Protein AF-A0A2W6BT41-F1 (afdb_monomer_lite)

Foldseek 3Di:
DVVCVVVVVPVPVVVVVVVVVVCVVCVQVDWDWDWDDDPNDIDTDDTDGPSDPDDPLCVDPDHSVPPDDPVCVVVCCCVVCVVVVVVVVVVVVVPD

Structure (mmCIF, N/CA/C/O backbone):
data_AF-A0A2W6BT41-F1
#
_entry.id   AF-A0A2W6BT41-F1
#
loop_
_atom_site.group_PDB
_atom_site.id
_atom_site.type_symbol
_atom_site.label_atom_id
_atom_site.label_alt_id
_atom_site.label_comp_id
_atom_site.label_asym_id
_atom_site.label_entity_id
_atom_site.label_seq_id
_atom_site.pdbx_PDB_ins_code
_atom_site.Cartn_x
_atom_site.Cartn_y
_atom_site.Cartn_z
_atom_site.occupancy
_atom_site.B_iso_or_equiv
_atom_site.auth_seq_id
_atom_site.auth_comp_id
_atom_site.auth_asym_id
_atom_site.auth_atom_id
_atom_site.pdbx_PDB_model_num
ATOM 1 N N . TRP A 1 1 ? -12.616 -0.043 10.888 1.00 94.38 1 TRP A N 1
ATOM 2 C CA . TRP A 1 1 ? -11.628 -0.052 11.984 1.00 94.38 1 TRP A CA 1
ATOM 3 C C . TRP A 1 1 ? -11.556 1.296 12.700 1.00 94.38 1 TRP A C 1
ATOM 5 O O . TRP A 1 1 ? -12.043 1.381 13.816 1.00 94.38 1 TRP A O 1
ATOM 15 N N . ALA A 1 2 ? -11.065 2.370 12.057 1.00 96.81 2 ALA A N 1
ATOM 16 C CA . ALA A 1 2 ? -10.858 3.677 12.708 1.00 96.81 2 ALA A CA 1
ATOM 17 C C . ALA A 1 2 ? -12.112 4.262 13.386 1.00 96.81 2 ALA A C 1
ATOM 19 O O . ALA A 1 2 ? -12.027 4.763 14.501 1.00 96.81 2 ALA A O 1
ATOM 20 N N . TYR A 1 3 ? -13.282 4.140 12.751 1.00 97.69 3 TYR A N 1
ATOM 21 C CA . TYR A 1 3 ? -14.549 4.565 13.354 1.00 97.69 3 TYR A CA 1
ATOM 22 C C . TYR A 1 3 ? -14.867 3.825 14.664 1.00 97.69 3 TYR A C 1
ATOM 24 O O . TYR A 1 3 ? -15.269 4.464 15.626 1.00 97.69 3 TYR A O 1
ATOM 32 N N . LEU A 1 4 ? -14.644 2.506 14.726 1.00 97.56 4 LEU A N 1
ATOM 33 C CA . LEU A 1 4 ? -14.915 1.703 15.927 1.00 97.56 4 LEU A CA 1
ATOM 34 C C . LEU A 1 4 ? -14.045 2.171 17.098 1.00 97.56 4 LEU A C 1
ATOM 36 O O . LEU A 1 4 ? -14.541 2.367 18.201 1.00 97.56 4 LEU A O 1
ATOM 40 N N . VAL A 1 5 ? -12.762 2.431 16.836 1.00 97.44 5 VAL A N 1
ATOM 41 C CA . VAL A 1 5 ? -11.833 2.962 17.844 1.00 97.44 5 VAL A CA 1
ATOM 42 C C . VAL A 1 5 ? -12.260 4.360 18.294 1.00 97.44 5 VAL A C 1
ATOM 44 O O . VAL A 1 5 ? -12.336 4.620 19.490 1.00 97.44 5 VAL A O 1
ATOM 47 N N . TYR A 1 6 ? -12.594 5.243 17.348 1.00 97.94 6 TYR A N 1
ATOM 48 C CA . TYR A 1 6 ? -13.044 6.604 17.647 1.00 97.94 6 TYR A CA 1
ATOM 49 C C . TYR A 1 6 ? -14.342 6.634 18.469 1.00 97.94 6 TYR A C 1
ATOM 51 O O . TYR A 1 6 ? -14.465 7.425 19.398 1.00 97.94 6 TYR A O 1
ATOM 59 N N . ALA A 1 7 ? -15.292 5.748 18.164 1.00 98.00 7 ALA A N 1
ATOM 60 C CA . ALA A 1 7 ? -16.572 5.637 18.858 1.00 98.00 7 ALA A CA 1
ATOM 61 C C . ALA A 1 7 ? -16.479 4.939 20.233 1.00 98.00 7 ALA A C 1
ATOM 63 O O . ALA A 1 7 ? -17.506 4.723 20.872 1.00 98.00 7 ALA A O 1
ATOM 64 N N . GLY A 1 8 ? -15.281 4.557 20.694 1.00 97.69 8 GLY A N 1
ATOM 65 C CA . GLY A 1 8 ? -15.088 3.847 21.965 1.00 97.69 8 GLY A CA 1
ATOM 66 C C . GLY A 1 8 ? -15.459 2.359 21.924 1.00 97.69 8 GLY A C 1
ATOM 67 O O . GLY A 1 8 ? -15.462 1.693 22.957 1.00 97.69 8 GLY A O 1
ATOM 68 N N . LEU A 1 9 ? -15.721 1.806 20.738 1.00 97.75 9 LEU A N 1
ATOM 69 C CA . LEU A 1 9 ? -16.078 0.403 20.509 1.00 97.75 9 LEU A CA 1
ATOM 70 C C . LEU A 1 9 ? -14.825 -0.483 20.438 1.00 97.75 9 LEU A C 1
ATOM 72 O O . LEU A 1 9 ? -14.620 -1.243 19.493 1.00 97.75 9 LEU A O 1
ATOM 76 N N . TRP A 1 10 ? -13.947 -0.369 21.436 1.00 96.75 10 TRP A N 1
ATOM 77 C CA . TRP A 1 10 ? -12.693 -1.127 21.471 1.00 96.75 10 TRP A CA 1
ATOM 78 C C . TRP A 1 10 ? -12.921 -2.640 21.620 1.00 96.75 10 TRP A C 1
ATOM 80 O O . TRP A 1 10 ? -12.215 -3.443 21.016 1.00 96.75 10 TRP A O 1
ATOM 90 N N . TRP A 1 11 ? -13.934 -3.028 22.395 1.00 96.56 11 TRP A N 1
ATOM 91 C CA . TRP A 1 11 ? -14.266 -4.429 22.686 1.00 96.56 11 TRP A CA 1
ATOM 92 C C . TRP A 1 11 ? -15.277 -5.045 21.714 1.00 96.56 11 TRP A C 1
ATOM 94 O O . TRP A 1 11 ? -15.727 -6.165 21.931 1.00 96.56 11 TRP A O 1
ATOM 104 N N . GLU A 1 12 ? -15.643 -4.324 20.657 1.00 97.19 12 GLU A N 1
ATOM 105 C CA . GLU A 1 12 ? -16.566 -4.823 19.642 1.00 97.19 12 GLU A CA 1
ATOM 106 C C . GLU A 1 12 ? -15.919 -5.954 18.814 1.00 97.19 12 GLU A C 1
ATOM 108 O O . GLU A 1 12 ? -14.840 -5.722 18.253 1.00 97.19 12 GLU A O 1
ATOM 113 N N . PRO A 1 13 ? -16.546 -7.147 18.684 1.00 97.69 13 PRO A N 1
ATOM 114 C CA . PRO A 1 13 ? -16.004 -8.261 17.904 1.00 97.69 13 PRO A CA 1
ATOM 115 C C . PRO A 1 13 ? -15.594 -7.898 16.475 1.00 97.69 13 PRO A C 1
ATOM 117 O O . PRO A 1 13 ? -14.502 -8.280 16.053 1.00 97.69 13 PRO A O 1
ATOM 120 N N . LEU A 1 14 ? -16.371 -7.062 15.772 1.00 97.75 14 LEU A N 1
ATOM 121 C CA . LEU A 1 14 ? -16.025 -6.621 14.415 1.00 97.75 14 LEU A CA 1
ATOM 122 C C . LEU A 1 14 ? -14.648 -5.936 14.343 1.00 97.75 14 LEU A C 1
ATOM 124 O 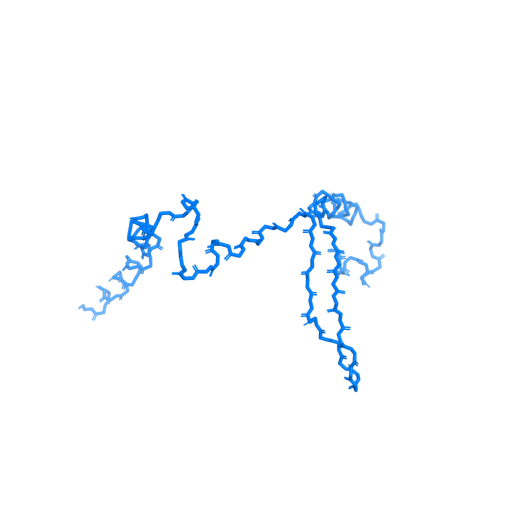O . LEU A 1 14 ? -13.963 -6.009 13.323 1.00 97.75 14 LEU A O 1
ATOM 128 N N . ARG A 1 15 ? -14.208 -5.253 15.409 1.00 98.06 15 ARG A N 1
ATOM 129 C CA . ARG A 1 15 ? -12.870 -4.643 15.452 1.00 98.06 15 ARG A CA 1
ATOM 130 C C . ARG A 1 15 ? -11.780 -5.720 15.425 1.00 98.06 15 ARG A C 1
ATOM 132 O O . ARG A 1 15 ? -10.793 -5.536 14.719 1.00 98.06 15 ARG A O 1
ATOM 139 N N . GLY A 1 16 ? -11.975 -6.820 16.155 1.00 97.50 16 GLY A N 1
ATOM 140 C CA . GLY A 1 16 ? -11.063 -7.968 16.176 1.00 97.50 16 GLY A CA 1
ATOM 141 C C . GLY A 1 16 ? -11.012 -8.709 14.839 1.00 97.50 16 GLY A C 1
ATOM 142 O O . GLY A 1 16 ? -9.925 -9.019 14.360 1.00 97.50 16 GLY A O 1
ATOM 143 N N . ASP A 1 17 ? -12.157 -8.894 14.179 1.00 98.06 17 ASP A N 1
ATOM 144 C CA . ASP A 1 17 ? -12.206 -9.491 12.835 1.00 98.06 17 ASP A CA 1
ATOM 145 C C . ASP A 1 17 ? -11.418 -8.654 11.814 1.00 98.06 17 ASP A C 1
ATOM 147 O O . ASP A 1 17 ? -10.702 -9.180 10.958 1.00 98.06 17 ASP A O 1
ATOM 151 N N . LEU A 1 18 ? -11.506 -7.324 11.928 1.00 98.06 18 LEU A N 1
ATOM 152 C CA . LEU A 1 18 ? -10.737 -6.407 11.092 1.00 98.06 18 LEU A CA 1
ATOM 153 C C . LEU A 1 18 ? -9.236 -6.434 11.401 1.00 98.06 18 LEU A C 1
ATOM 155 O O . LEU A 1 18 ? -8.454 -6.291 10.465 1.00 98.06 18 LEU A O 1
ATOM 159 N N . ASP A 1 19 ? -8.825 -6.625 12.660 1.00 97.56 19 ASP A N 1
ATOM 160 C CA . ASP A 1 19 ? -7.407 -6.818 13.001 1.00 97.56 19 ASP A CA 1
ATOM 161 C C . ASP A 1 19 ? -6.852 -8.068 12.307 1.00 97.56 19 ASP A C 1
ATOM 163 O O . ASP A 1 19 ? -5.822 -7.990 11.639 1.00 97.56 19 ASP A O 1
ATOM 167 N N . ALA A 1 20 ? -7.564 -9.196 12.407 1.00 98.06 20 ALA A N 1
ATOM 168 C CA . ALA A 1 20 ? -7.159 -10.455 11.782 1.00 98.06 20 ALA A CA 1
ATOM 169 C C . ALA A 1 20 ? -7.073 -10.326 10.251 1.00 98.06 20 ALA A C 1
ATOM 171 O O . ALA A 1 20 ? -6.117 -10.790 9.626 1.00 98.06 20 ALA A O 1
ATOM 172 N N . TYR A 1 21 ? -8.036 -9.630 9.636 1.00 97.94 21 TYR A N 1
ATOM 173 C CA . TYR A 1 21 ? -7.966 -9.296 8.215 1.00 97.94 21 TYR A CA 1
ATOM 174 C C . TYR A 1 21 ? -6.748 -8.423 7.886 1.00 97.94 21 TYR A C 1
ATOM 176 O O . TYR A 1 21 ? -6.063 -8.683 6.900 1.00 97.94 21 TYR A O 1
ATOM 184 N N . MET A 1 22 ? -6.464 -7.388 8.684 1.00 97.88 22 MET A N 1
ATOM 185 C CA . MET A 1 22 ? -5.331 -6.489 8.451 1.00 97.88 22 MET A CA 1
ATOM 186 C C . MET A 1 22 ? -3.989 -7.213 8.559 1.00 97.88 22 MET A C 1
ATOM 188 O O . MET A 1 22 ? -3.099 -6.936 7.753 1.00 97.88 22 MET A O 1
ATOM 192 N N . GLU A 1 23 ? -3.850 -8.144 9.502 1.00 97.88 23 GLU A N 1
ATOM 193 C CA . GLU A 1 23 ? -2.669 -8.998 9.635 1.00 97.88 23 GLU A CA 1
ATOM 194 C C . GLU A 1 23 ? -2.471 -9.862 8.382 1.00 97.88 23 GLU A C 1
ATOM 196 O O . GLU A 1 23 ? -1.403 -9.827 7.768 1.00 97.88 23 GLU A O 1
ATOM 201 N N . ALA A 1 24 ? -3.527 -10.543 7.926 1.00 98.12 24 ALA A N 1
ATOM 202 C CA . ALA A 1 24 ? -3.482 -11.356 6.714 1.00 98.12 24 ALA A CA 1
ATOM 203 C C . ALA A 1 24 ? -3.192 -10.520 5.453 1.00 98.12 24 ALA A C 1
ATOM 205 O O . ALA A 1 24 ? -2.330 -10.872 4.647 1.00 98.12 24 ALA A O 1
ATOM 206 N N . ALA A 1 25 ? -3.874 -9.384 5.290 1.00 97.19 25 ALA A N 1
ATOM 207 C CA . ALA A 1 25 ? -3.693 -8.486 4.152 1.00 97.19 25 ALA A CA 1
ATOM 208 C C . ALA A 1 25 ? -2.288 -7.861 4.118 1.00 97.19 25 ALA A C 1
ATOM 210 O O . ALA A 1 25 ? -1.768 -7.560 3.043 1.00 97.19 25 ALA A O 1
ATOM 211 N N . SER A 1 26 ? -1.661 -7.686 5.285 1.00 96.56 26 SER A N 1
ATOM 212 C CA . SER A 1 26 ? -0.336 -7.076 5.416 1.00 96.56 26 SER A CA 1
ATOM 213 C C . SER A 1 26 ? 0.806 -8.094 5.459 1.00 96.56 26 SER A C 1
ATOM 215 O O . SER A 1 26 ? 1.955 -7.693 5.629 1.00 96.56 26 SER A O 1
ATOM 217 N N . ALA A 1 27 ? 0.534 -9.388 5.251 1.00 97.25 27 ALA A N 1
ATOM 218 C CA . ALA A 1 27 ? 1.513 -10.468 5.415 1.00 97.25 27 ALA A CA 1
ATOM 219 C C . ALA A 1 27 ? 2.805 -10.293 4.591 1.00 97.25 27 ALA A C 1
ATOM 221 O O . ALA A 1 27 ? 3.862 -10.772 4.989 1.00 97.25 27 ALA A O 1
ATOM 222 N N . GLN A 1 28 ? 2.741 -9.600 3.448 1.00 97.31 28 GLN A N 1
ATOM 223 C CA . GLN A 1 28 ? 3.899 -9.326 2.583 1.00 97.31 28 GLN A CA 1
ATOM 224 C C . GLN A 1 28 ? 4.364 -7.861 2.631 1.00 97.31 28 GLN A C 1
ATOM 226 O O . GLN A 1 28 ? 5.293 -7.481 1.912 1.00 97.31 28 GLN A O 1
ATOM 231 N N . VAL A 1 29 ? 3.746 -7.022 3.470 1.00 96.88 29 VAL A N 1
ATOM 232 C CA . VAL A 1 29 ? 4.054 -5.591 3.588 1.00 96.88 29 VAL A CA 1
ATOM 233 C C . VAL A 1 29 ? 5.311 -5.425 4.438 1.00 96.88 29 VAL A C 1
ATOM 235 O O . VAL A 1 29 ? 5.270 -5.228 5.647 1.00 96.88 29 VAL A O 1
ATOM 238 N N . THR A 1 30 ? 6.468 -5.546 3.794 1.00 97.25 30 THR A N 1
ATOM 239 C CA . THR A 1 30 ? 7.788 -5.403 4.423 1.00 97.25 30 THR A CA 1
ATOM 240 C C . THR A 1 30 ? 8.715 -4.628 3.500 1.00 97.25 30 THR A C 1
ATOM 242 O O . THR A 1 30 ? 8.729 -4.860 2.294 1.00 97.25 30 THR A O 1
ATOM 245 N N . GLY A 1 31 ? 9.502 -3.700 4.041 1.00 96.38 31 GLY A N 1
ATOM 246 C CA . GLY A 1 31 ? 10.456 -2.916 3.262 1.00 96.38 31 GLY A CA 1
ATOM 247 C C . GLY A 1 31 ? 10.904 -1.638 3.963 1.00 96.38 31 GLY A C 1
ATOM 248 O O . GLY A 1 31 ? 10.554 -1.380 5.112 1.00 96.38 31 GLY A O 1
ATOM 249 N N . THR A 1 32 ? 11.658 -0.822 3.235 1.00 98.06 32 THR A N 1
ATOM 250 C CA . THR A 1 32 ? 12.221 0.447 3.696 1.00 98.06 32 THR A CA 1
ATOM 251 C C . THR A 1 32 ? 11.674 1.598 2.861 1.00 98.06 32 THR A C 1
ATOM 253 O O . THR A 1 32 ? 11.713 1.573 1.627 1.00 98.06 32 THR A O 1
ATOM 256 N N . ILE A 1 33 ? 11.205 2.643 3.541 1.00 97.88 33 ILE A N 1
ATOM 257 C CA . ILE A 1 33 ? 10.714 3.877 2.927 1.00 97.88 33 ILE A CA 1
ATOM 258 C C . ILE A 1 33 ? 11.628 5.025 3.347 1.00 97.88 33 ILE A C 1
ATOM 260 O O . ILE A 1 33 ? 11.767 5.314 4.533 1.00 97.88 33 ILE A O 1
ATOM 264 N N . GLY A 1 34 ? 12.233 5.707 2.377 1.00 98.00 34 GLY A N 1
ATOM 265 C CA . GLY A 1 34 ? 12.928 6.963 2.632 1.00 98.00 34 GLY A CA 1
ATOM 266 C C . GLY A 1 34 ? 11.931 8.111 2.619 1.00 98.00 34 GLY A C 1
ATOM 267 O O . GLY A 1 34 ? 11.226 8.310 1.627 1.00 98.00 34 GLY A O 1
ATOM 268 N N . VAL 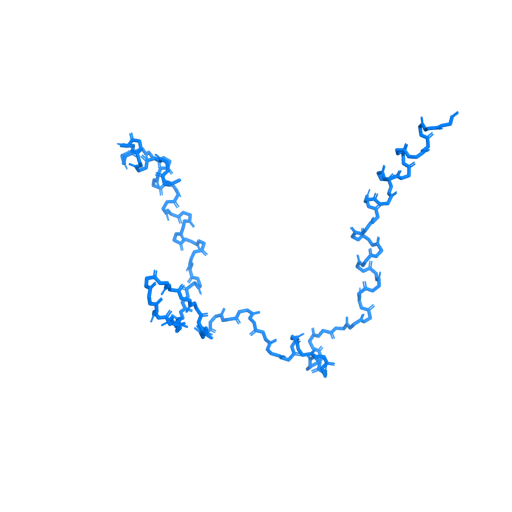A 1 35 ? 11.885 8.885 3.701 1.00 98.31 35 VAL A N 1
ATOM 269 C CA . VAL A 1 35 ? 11.003 10.050 3.837 1.00 98.31 35 VAL A CA 1
ATOM 270 C C . VAL A 1 35 ? 11.844 11.302 4.048 1.00 98.31 35 VAL A C 1
ATOM 272 O O . VAL A 1 35 ? 12.701 11.350 4.926 1.00 98.31 35 VAL A O 1
ATOM 275 N N . LYS A 1 36 ? 11.583 12.338 3.251 1.00 98.12 36 LYS A N 1
ATOM 276 C CA . LYS A 1 36 ? 12.138 13.676 3.445 1.00 98.12 36 LYS A CA 1
ATOM 277 C C . LYS A 1 36 ? 11.178 14.495 4.297 1.00 98.12 36 LYS A C 1
ATOM 279 O O . LYS A 1 36 ? 10.028 14.699 3.907 1.00 98.12 36 LYS A O 1
ATOM 284 N N . LEU A 1 37 ? 11.673 14.983 5.428 1.00 98.31 37 LEU A N 1
ATOM 285 C CA . LEU A 1 37 ? 10.947 15.883 6.316 1.00 98.31 37 LEU A CA 1
ATOM 286 C C . LEU A 1 37 ? 11.415 17.315 6.069 1.00 98.31 37 LEU A C 1
ATOM 288 O O . LEU A 1 37 ? 12.612 17.597 6.115 1.00 98.31 37 LEU A O 1
ATOM 292 N N . TYR A 1 38 ? 10.492 18.222 5.767 1.00 97.69 38 TYR A N 1
ATOM 293 C CA . TYR A 1 38 ? 10.833 19.620 5.514 1.00 97.69 38 TYR A CA 1
ATOM 294 C C . TYR A 1 38 ? 9.670 20.551 5.840 1.00 97.69 38 TYR A C 1
ATOM 296 O O . TYR A 1 38 ? 8.585 20.386 5.288 1.00 97.69 38 TYR A O 1
ATOM 304 N N . LYS A 1 39 ? 9.902 21.548 6.706 1.00 96.81 39 LYS A N 1
ATOM 305 C CA . LYS A 1 39 ? 8.927 22.597 7.073 1.00 96.81 39 LYS A CA 1
ATOM 306 C C . LYS A 1 39 ? 7.512 22.055 7.359 1.00 96.81 39 LYS A C 1
ATOM 308 O O . LYS A 1 39 ? 6.539 22.511 6.773 1.00 96.81 39 LYS A O 1
ATOM 313 N N . GLY A 1 40 ? 7.410 21.042 8.220 1.00 97.38 40 GLY A N 1
ATOM 314 C CA . GLY A 1 40 ? 6.127 20.422 8.587 1.00 97.38 40 GLY A CA 1
ATOM 315 C C . GLY A 1 40 ? 5.545 19.452 7.550 1.00 97.38 40 GLY A C 1
ATOM 316 O O . GLY A 1 40 ? 4.490 18.880 7.791 1.00 97.38 40 GLY A O 1
ATOM 317 N N . SER A 1 41 ? 6.223 19.226 6.421 1.00 97.25 41 SER A N 1
ATOM 318 C CA . SER A 1 41 ? 5.838 18.216 5.431 1.00 97.25 41 SER A CA 1
ATOM 319 C C . SER A 1 41 ? 6.665 16.939 5.569 1.00 97.25 41 SER A C 1
ATOM 321 O O . SER A 1 41 ? 7.855 16.991 5.890 1.00 97.25 41 SER A O 1
ATOM 323 N N . ALA A 1 42 ? 6.037 15.801 5.276 1.00 97.88 42 ALA A N 1
ATOM 324 C CA . ALA A 1 42 ? 6.685 14.509 5.109 1.00 97.88 42 ALA A CA 1
ATOM 325 C C . ALA A 1 42 ? 6.411 14.002 3.690 1.00 97.88 42 ALA A C 1
ATOM 327 O O . ALA A 1 42 ? 5.258 13.838 3.296 1.00 97.88 42 ALA A O 1
ATOM 328 N N . ARG A 1 43 ? 7.466 13.772 2.902 1.00 97.75 43 ARG A N 1
ATOM 329 C CA . ARG A 1 43 ? 7.356 13.285 1.522 1.00 97.75 43 ARG A CA 1
ATOM 330 C C . ARG A 1 43 ? 8.175 12.021 1.333 1.00 97.75 43 ARG A C 1
ATOM 332 O O . ARG A 1 43 ? 9.375 12.020 1.584 1.00 97.75 43 ARG A O 1
ATOM 339 N N . VAL A 1 44 ? 7.546 10.973 0.815 1.00 97.81 44 VAL A N 1
ATOM 340 C CA . VAL A 1 44 ? 8.247 9.755 0.394 1.00 97.81 44 VAL A CA 1
ATOM 341 C C . VAL A 1 44 ? 9.160 10.074 -0.793 1.00 97.81 44 VAL A C 1
ATOM 343 O O . VAL A 1 44 ? 8.719 10.665 -1.780 1.00 97.81 44 VAL A O 1
ATOM 346 N N . VAL A 1 45 ? 10.431 9.693 -0.689 1.00 97.56 45 VAL A N 1
ATOM 347 C CA . VAL A 1 45 ? 11.458 9.909 -1.721 1.00 97.56 45 VAL A CA 1
ATOM 348 C C . VAL A 1 45 ? 12.024 8.606 -2.272 1.00 97.56 45 VAL A C 1
ATOM 350 O O . VAL A 1 45 ? 12.373 8.558 -3.446 1.00 97.56 45 VAL A O 1
ATOM 353 N N . THR A 1 46 ? 12.075 7.541 -1.471 1.00 96.88 46 THR A N 1
ATOM 354 C CA . THR A 1 46 ? 12.556 6.226 -1.914 1.00 96.88 46 THR A CA 1
ATOM 355 C C . THR A 1 46 ? 11.708 5.108 -1.324 1.00 96.88 46 THR A C 1
ATOM 357 O O . THR A 1 46 ? 11.074 5.268 -0.279 1.00 96.88 46 THR A O 1
ATOM 360 N N . ARG A 1 47 ? 11.669 3.976 -2.029 1.00 96.38 47 ARG A N 1
ATOM 361 C CA . ARG A 1 47 ? 10.947 2.761 -1.644 1.00 96.38 47 ARG A CA 1
ATOM 362 C C . ARG A 1 47 ? 11.812 1.565 -2.018 1.00 96.38 47 ARG A C 1
ATOM 364 O O . ARG A 1 47 ? 12.323 1.527 -3.133 1.00 96.38 47 ARG A O 1
ATOM 371 N N . SER A 1 48 ? 11.971 0.622 -1.102 1.00 95.50 48 SER A N 1
ATOM 372 C CA . SER A 1 48 ? 12.656 -0.648 -1.336 1.00 95.50 48 SER A CA 1
ATOM 373 C C . SER A 1 48 ? 11.938 -1.745 -0.564 1.00 95.50 48 SER A C 1
ATOM 375 O O . SER A 1 48 ? 11.529 -1.526 0.572 1.00 95.50 48 SER A O 1
ATOM 377 N N . SER A 1 49 ? 11.748 -2.908 -1.171 1.00 96.81 49 SER A N 1
ATOM 378 C CA . SER A 1 49 ? 11.094 -4.044 -0.529 1.00 96.81 49 SER A CA 1
ATOM 379 C C . 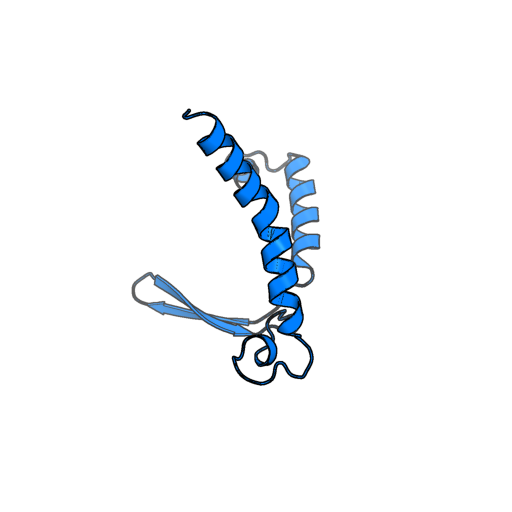SER A 1 49 ? 11.606 -5.342 -1.149 1.00 96.81 49 SER A C 1
ATOM 381 O O . SER A 1 49 ? 11.738 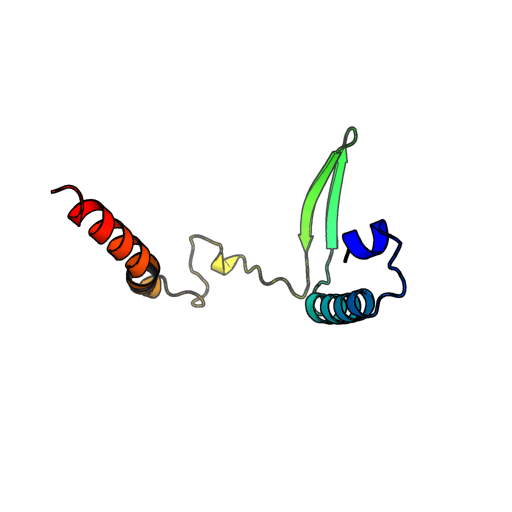-5.391 -2.373 1.00 96.81 49 SER A O 1
ATOM 383 N N . PRO A 1 50 ? 11.859 -6.392 -0.347 1.00 95.25 50 PRO A N 1
ATOM 384 C CA . PRO A 1 50 ? 12.112 -7.728 -0.884 1.00 95.25 50 PRO A CA 1
ATOM 385 C C . PRO A 1 50 ? 10.884 -8.309 -1.606 1.00 95.25 50 PRO A C 1
ATOM 387 O O . PRO A 1 50 ? 11.037 -9.129 -2.501 1.00 95.25 50 PRO A O 1
ATOM 390 N N . ASN A 1 51 ? 9.681 -7.838 -1.265 1.00 95.69 51 ASN A N 1
ATOM 391 C CA . ASN A 1 51 ? 8.403 -8.277 -1.828 1.00 95.69 51 ASN A CA 1
ATOM 392 C C . ASN A 1 51 ? 7.841 -7.252 -2.826 1.00 95.69 51 ASN A C 1
ATOM 394 O O . ASN A 1 51 ? 6.626 -7.133 -3.000 1.00 95.69 51 ASN A O 1
ATOM 398 N N . ALA A 1 52 ? 8.707 -6.440 -3.439 1.00 91.94 52 ALA A N 1
ATOM 399 C CA . ALA A 1 52 ? 8.270 -5.439 -4.396 1.00 91.94 52 ALA A CA 1
ATOM 400 C C . ALA A 1 52 ? 7.634 -6.117 -5.620 1.00 91.94 52 ALA A C 1
ATOM 402 O O . ALA A 1 52 ? 8.307 -6.794 -6.386 1.00 91.94 52 ALA A O 1
ATOM 403 N N . ILE A 1 53 ? 6.351 -5.847 -5.858 1.00 91.75 53 ILE A N 1
ATOM 404 C CA . ILE A 1 53 ? 5.658 -6.201 -7.112 1.00 91.75 53 ILE A CA 1
ATOM 405 C C . ILE A 1 53 ? 6.008 -5.250 -8.272 1.00 91.75 53 ILE A C 1
ATOM 407 O O . ILE A 1 53 ? 5.399 -5.298 -9.336 1.00 91.75 53 ILE A O 1
ATOM 411 N N . TYR A 1 54 ? 6.954 -4.335 -8.045 1.00 89.81 54 TYR A N 1
ATOM 412 C CA . TYR A 1 54 ? 7.469 -3.422 -9.053 1.00 89.81 54 TYR A CA 1
ATOM 413 C C . TYR A 1 54 ? 8.692 -4.042 -9.724 1.00 89.81 54 TYR A C 1
ATOM 415 O O . TYR A 1 54 ? 9.704 -4.273 -9.065 1.00 89.81 54 TYR A O 1
ATOM 423 N N . ASP A 1 55 ? 8.612 -4.226 -11.039 1.00 85.94 55 ASP A N 1
ATOM 424 C CA . ASP A 1 55 ? 9.731 -4.652 -11.872 1.00 85.94 55 ASP A CA 1
ATOM 425 C C . ASP A 1 55 ? 10.113 -3.518 -12.847 1.00 85.94 55 ASP A C 1
ATOM 427 O O . ASP A 1 55 ? 9.303 -3.143 -13.706 1.00 85.94 55 ASP A O 1
ATOM 431 N N . PRO A 1 56 ? 11.334 -2.953 -12.747 1.00 82.94 56 PRO A N 1
ATOM 432 C CA . PRO A 1 56 ? 11.814 -1.928 -13.668 1.00 82.94 56 PRO A CA 1
ATOM 433 C C . PRO A 1 56 ? 11.784 -2.344 -15.145 1.00 82.94 56 PRO A C 1
ATOM 435 O O . PRO A 1 56 ? 11.585 -1.483 -15.999 1.00 82.94 56 PRO A O 1
ATOM 438 N N . GLN A 1 57 ? 11.983 -3.627 -15.466 1.00 80.81 57 GLN A N 1
ATOM 439 C CA . GLN A 1 57 ? 11.993 -4.102 -16.852 1.00 80.81 57 GLN A CA 1
ATOM 440 C C . GLN A 1 57 ? 10.595 -4.041 -17.464 1.00 80.81 57 GLN A C 1
ATOM 442 O O . GLN A 1 57 ? 10.445 -3.573 -18.593 1.00 80.81 57 GLN A O 1
ATOM 447 N N . LEU A 1 58 ? 9.573 -4.424 -16.691 1.00 81.62 58 LEU A N 1
ATOM 448 C CA . LEU A 1 58 ? 8.165 -4.318 -17.082 1.00 81.62 58 LEU A CA 1
ATOM 449 C C . LEU A 1 58 ? 7.680 -2.867 -17.180 1.00 81.62 58 LEU A C 1
ATOM 451 O O . LEU A 1 58 ? 6.821 -2.562 -18.002 1.00 81.62 58 LEU A O 1
ATOM 455 N N . ALA A 1 59 ? 8.215 -1.975 -16.345 1.00 82.25 59 ALA A N 1
ATOM 456 C CA . ALA A 1 59 ? 7.855 -0.558 -16.349 1.00 82.25 59 ALA A CA 1
ATOM 457 C C . ALA A 1 59 ? 8.579 0.257 -17.436 1.00 82.25 59 ALA A C 1
ATOM 459 O O . ALA A 1 59 ? 8.167 1.377 -17.748 1.00 82.25 59 ALA A O 1
ATOM 460 N N . SER A 1 60 ? 9.678 -0.262 -17.986 1.00 77.44 60 SER A N 1
ATOM 461 C CA . SER A 1 60 ? 10.451 0.431 -19.013 1.00 77.44 60 SER A CA 1
ATOM 462 C C . SER A 1 60 ? 9.766 0.377 -20.383 1.00 77.44 60 SER A C 1
ATOM 464 O O . SER A 1 60 ? 9.079 -0.582 -20.719 1.00 77.44 60 SER A O 1
ATOM 466 N N . PHE A 1 61 ? 10.024 1.384 -21.221 1.00 71.69 61 PHE A N 1
ATOM 467 C CA . PHE A 1 61 ? 9.632 1.363 -22.638 1.00 71.69 61 PHE A CA 1
ATOM 468 C C . PHE A 1 61 ? 10.534 0.466 -23.507 1.00 71.69 61 PHE A C 1
ATOM 470 O O . PHE A 1 61 ? 10.330 0.373 -24.716 1.00 71.69 61 PHE A O 1
ATOM 477 N N . ALA A 1 62 ? 11.562 -0.149 -22.913 1.00 67.88 62 ALA A N 1
ATOM 478 C CA . ALA A 1 62 ? 12.488 -1.039 -23.598 1.00 67.88 62 ALA A CA 1
ATOM 479 C C . ALA A 1 62 ? 11.933 -2.478 -23.646 1.00 67.88 62 ALA A C 1
ATOM 481 O O . ALA A 1 62 ? 10.733 -2.711 -23.501 1.00 67.88 62 ALA A O 1
ATOM 482 N N . HIS A 1 63 ? 12.798 -3.467 -23.887 1.00 64.44 63 HIS A N 1
ATOM 483 C CA . HIS A 1 63 ? 12.389 -4.869 -23.849 1.00 64.44 63 HIS A CA 1
ATOM 484 C C . HIS A 1 63 ? 11.947 -5.250 -22.430 1.00 64.44 63 HIS A C 1
ATOM 486 O O . HIS A 1 63 ? 12.729 -5.152 -21.488 1.00 64.44 63 HIS A O 1
ATOM 492 N N . SER A 1 64 ? 10.722 -5.760 -22.304 1.00 69.94 64 SER A N 1
ATOM 493 C CA . SER A 1 64 ? 10.088 -6.221 -21.059 1.00 69.94 64 SER A CA 1
ATOM 494 C C . SER A 1 64 ? 10.720 -7.490 -20.460 1.00 69.94 64 SER A C 1
ATOM 496 O O . SER A 1 64 ? 10.059 -8.229 -19.735 1.00 69.94 64 SER A O 1
ATOM 498 N N . GLY A 1 65 ? 11.954 -7.830 -20.849 1.00 69.75 65 GLY A N 1
ATOM 499 C CA . GLY A 1 65 ? 12.587 -9.110 -20.520 1.00 69.75 65 GLY A CA 1
ATOM 500 C C . GLY A 1 65 ? 11.827 -10.335 -21.051 1.00 69.75 65 GLY A C 1
ATOM 501 O O . GLY A 1 65 ? 12.081 -11.446 -20.604 1.00 69.75 65 GLY A O 1
ATOM 502 N N . GLY A 1 66 ? 10.872 -10.147 -21.974 1.00 75.75 66 GLY A N 1
ATOM 503 C CA . GLY A 1 66 ? 9.969 -11.202 -22.447 1.00 75.75 66 GLY A CA 1
ATOM 504 C C . GLY A 1 66 ? 8.785 -11.494 -21.514 1.00 75.75 66 GLY A C 1
ATOM 505 O O . GLY A 1 66 ? 7.949 -12.326 -21.853 1.00 75.75 66 GLY A O 1
ATOM 506 N N . LEU A 1 67 ? 8.671 -10.798 -20.378 1.00 82.00 67 LEU A N 1
ATOM 507 C CA . LEU A 1 67 ? 7.609 -11.008 -19.387 1.00 82.00 67 LEU A CA 1
ATOM 508 C C . LEU A 1 67 ? 6.276 -10.344 -19.772 1.00 82.00 67 LEU A C 1
ATOM 510 O O . LEU A 1 67 ? 5.226 -10.731 -19.265 1.00 82.00 67 LEU A O 1
ATOM 514 N N . PHE A 1 68 ? 6.296 -9.361 -20.678 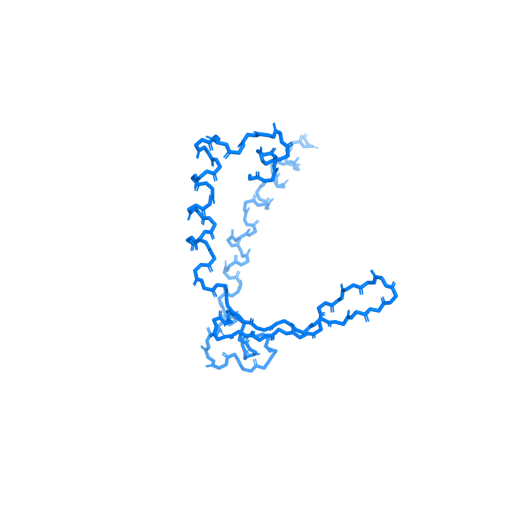1.00 83.00 68 PHE A N 1
ATOM 515 C CA . PHE A 1 68 ? 5.090 -8.689 -21.165 1.00 83.00 68 PHE A CA 1
ATOM 516 C C . PHE A 1 68 ? 5.028 -8.665 -22.692 1.00 83.00 68 PHE A C 1
ATOM 518 O O . PHE A 1 68 ? 5.890 -8.074 -23.349 1.00 83.00 68 PHE A O 1
ATOM 525 N N . SER A 1 69 ? 3.971 -9.269 -23.241 1.00 86.94 69 SER A N 1
ATOM 526 C CA . SER A 1 69 ? 3.639 -9.228 -24.666 1.00 86.94 69 SER A CA 1
ATOM 527 C C . SER A 1 69 ? 2.719 -8.043 -24.955 1.00 86.94 69 SER A C 1
ATOM 529 O O . SER A 1 69 ? 1.543 -8.036 -24.591 1.00 86.94 69 SER A O 1
ATOM 531 N N . GLN A 1 70 ? 3.240 -7.048 -25.675 1.00 86.62 70 GLN A N 1
ATOM 532 C CA . GLN A 1 70 ? 2.456 -5.885 -26.107 1.00 86.62 70 GLN A CA 1
ATOM 533 C C . GLN A 1 70 ? 1.316 -6.272 -27.065 1.00 86.62 70 GLN A C 1
ATOM 535 O O . GLN A 1 70 ? 0.316 -5.565 -27.162 1.00 86.62 70 GLN A O 1
ATOM 540 N N . GLN A 1 71 ? 1.426 -7.426 -27.731 1.00 90.12 71 GLN A N 1
ATOM 541 C CA . GLN A 1 71 ? 0.410 -7.954 -28.642 1.00 90.12 71 GLN A CA 1
ATOM 542 C C . GLN A 1 71 ? -0.892 -8.345 -27.924 1.00 90.12 71 GLN A C 1
ATOM 544 O O . GLN A 1 71 ? -1.932 -8.428 -28.571 1.00 90.12 71 GLN A O 1
ATOM 549 N N . ALA A 1 72 ? -0.868 -8.544 -26.602 1.00 91.94 72 ALA A N 1
ATOM 550 C CA . ALA A 1 72 ? -2.073 -8.805 -25.815 1.00 91.94 72 ALA A CA 1
ATOM 551 C C . ALA A 1 72 ? -2.924 -7.541 -25.571 1.00 91.94 72 ALA A C 1
ATOM 553 O O . ALA A 1 72 ? -4.121 -7.640 -25.293 1.00 91.94 72 ALA A O 1
ATOM 554 N N . ALA A 1 73 ? -2.332 -6.346 -25.686 1.00 93.75 73 ALA A N 1
ATOM 555 C CA . ALA A 1 73 ? -3.000 -5.096 -25.330 1.00 93.75 73 ALA A CA 1
ATOM 556 C C . ALA A 1 73 ? -4.234 -4.772 -26.201 1.00 93.75 73 ALA A C 1
ATOM 558 O O . ALA A 1 73 ? -5.263 -4.424 -25.620 1.00 93.75 73 ALA A O 1
ATOM 559 N N . PRO A 1 74 ? -4.214 -4.919 -27.545 1.00 96.06 74 PRO A N 1
ATOM 560 C CA . PRO A 1 74 ? -5.385 -4.634 -28.378 1.00 96.06 74 PRO A CA 1
ATOM 561 C C . PRO A 1 74 ? -6.625 -5.451 -27.986 1.00 96.06 74 PRO A C 1
ATOM 563 O O . PRO A 1 74 ? -7.716 -4.896 -27.878 1.00 96.06 74 PRO A O 1
ATOM 566 N N . GLY A 1 75 ? -6.454 -6.750 -27.714 1.00 96.56 75 GLY A N 1
ATOM 567 C CA . GLY A 1 75 ? -7.553 -7.625 -27.296 1.00 96.56 75 GLY A CA 1
ATOM 568 C C . GLY A 1 75 ? -8.110 -7.250 -25.923 1.00 96.56 75 GLY A C 1
ATOM 569 O O . GLY A 1 75 ? -9.326 -7.187 -25.745 1.00 96.56 75 GLY A O 1
ATOM 570 N N . PHE A 1 76 ? -7.229 -6.930 -24.968 1.00 97.06 76 PHE A N 1
ATOM 571 C CA . PHE A 1 76 ? -7.648 -6.437 -23.657 1.00 97.06 76 PHE A CA 1
ATOM 572 C C . PHE A 1 76 ? -8.443 -5.130 -23.765 1.00 97.06 76 PHE A C 1
ATOM 574 O O . PHE A 1 76 ? -9.498 -5.018 -23.150 1.00 97.06 76 PHE A O 1
ATOM 581 N N . ILE A 1 77 ? -7.979 -4.164 -24.565 1.00 97.44 77 ILE A N 1
ATOM 582 C CA . ILE A 1 77 ? -8.655 -2.869 -24.743 1.00 97.44 77 ILE A CA 1
ATOM 583 C C . ILE A 1 77 ? -10.055 -3.055 -25.335 1.00 97.44 77 ILE A C 1
ATOM 585 O O . ILE A 1 77 ? -11.005 -2.429 -24.859 1.00 97.44 77 ILE A O 1
ATOM 589 N N . GLU A 1 78 ? -10.206 -3.919 -26.341 1.00 97.12 78 GLU A N 1
ATOM 590 C CA . GLU A 1 78 ? -11.514 -4.179 -26.950 1.00 97.12 78 GLU A CA 1
ATOM 591 C C . GLU A 1 78 ? -12.500 -4.742 -25.921 1.00 97.12 78 GLU A C 1
ATOM 593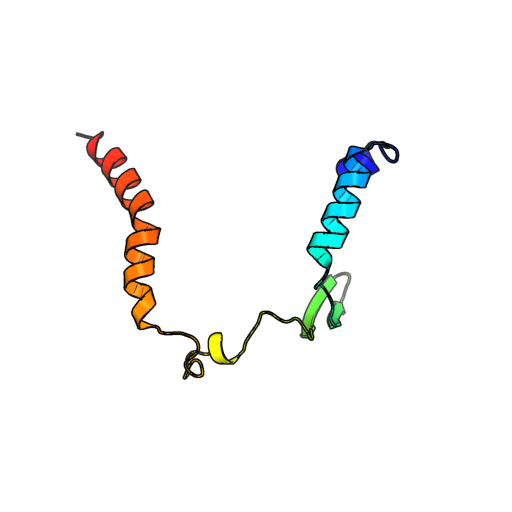 O O . GLU A 1 78 ? -13.589 -4.194 -25.751 1.00 97.12 78 GLU A O 1
ATOM 598 N N . LEU A 1 79 ? -12.097 -5.775 -25.172 1.00 97.56 79 LEU A N 1
ATOM 599 C CA . LEU A 1 79 ? -12.954 -6.415 -24.171 1.00 97.56 79 LEU A CA 1
ATOM 600 C C . LEU A 1 79 ? -13.241 -5.498 -22.977 1.00 97.56 79 LEU A C 1
ATOM 602 O O . LEU A 1 79 ? -14.394 -5.348 -22.581 1.00 97.56 79 LEU A O 1
ATOM 606 N N . PHE A 1 80 ? -12.212 -4.852 -22.427 1.00 97.81 80 PHE A N 1
ATOM 607 C CA . PHE A 1 80 ? -12.336 -3.989 -21.254 1.00 97.81 80 PHE A CA 1
ATOM 608 C C . PHE A 1 80 ? -13.108 -2.700 -21.544 1.00 97.81 80 PHE A C 1
ATOM 610 O O . PHE A 1 80 ? -13.637 -2.093 -20.620 1.00 97.81 80 PHE A O 1
ATOM 617 N N . SER A 1 81 ? -13.183 -2.241 -22.797 1.00 97.56 81 SER A N 1
ATOM 618 C CA . SER A 1 81 ? -13.961 -1.046 -23.164 1.00 97.56 81 SER A CA 1
ATOM 619 C C . SER A 1 81 ? -15.386 -1.358 -23.630 1.00 97.56 81 SER A C 1
ATOM 621 O O . SER A 1 81 ? -16.215 -0.444 -23.725 1.00 97.56 81 SER A O 1
ATOM 623 N N . LEU A 1 82 ? -15.697 -2.628 -23.907 1.00 97.44 82 LEU A N 1
ATOM 624 C CA . LEU A 1 82 ? -16.938 -3.038 -24.557 1.00 97.44 82 LEU A CA 1
ATOM 625 C C . LEU A 1 82 ? -18.181 -2.611 -23.772 1.00 97.44 82 LEU A C 1
ATOM 627 O O . LEU A 1 82 ? -19.088 -2.006 -24.350 1.00 97.44 82 LEU A O 1
ATOM 631 N N . GLN A 1 83 ? -18.222 -2.856 -22.457 1.00 96.94 83 GLN A N 1
ATOM 632 C CA . GLN A 1 83 ? -19.395 -2.507 -21.645 1.00 96.94 83 GLN A CA 1
ATOM 633 C C . GLN A 1 83 ? -19.672 -0.997 -21.644 1.00 96.94 83 GLN A C 1
ATOM 635 O O . GLN A 1 83 ? -20.825 -0.574 -21.725 1.00 96.94 83 GLN A O 1
ATOM 640 N N . SER A 1 84 ? -18.621 -0.173 -21.627 1.00 97.25 84 SER A N 1
ATOM 641 C CA . SER A 1 84 ? -18.756 1.284 -21.645 1.00 97.25 84 SER A CA 1
ATOM 642 C C . SER A 1 84 ? -19.246 1.787 -23.006 1.00 97.25 84 SER A C 1
ATOM 644 O O . SER A 1 84 ? -20.121 2.651 -23.064 1.00 97.25 84 SER A O 1
ATOM 646 N N . ARG A 1 85 ? -18.750 1.206 -24.108 1.00 96.38 85 ARG A N 1
ATOM 647 C CA . ARG A 1 85 ? -19.209 1.519 -25.474 1.00 96.38 85 ARG A CA 1
ATOM 648 C C . ARG A 1 85 ? -20.677 1.145 -25.686 1.00 96.38 85 ARG A C 1
ATOM 650 O O . ARG A 1 85 ? -21.413 1.902 -26.317 1.00 96.38 85 ARG A O 1
ATOM 657 N N . LEU A 1 86 ? -21.119 0.010 -25.141 1.00 96.31 86 LEU A N 1
ATOM 658 C CA . LEU A 1 86 ? -22.522 -0.414 -25.197 1.00 96.31 86 LEU A CA 1
ATOM 659 C C . LEU A 1 86 ? -23.429 0.515 -24.386 1.00 96.31 86 LEU A C 1
ATOM 661 O O . LEU A 1 86 ? -24.442 0.978 -24.906 1.00 96.31 86 LEU A O 1
ATOM 665 N N . ALA A 1 87 ? -23.042 0.843 -23.150 1.00 96.56 87 ALA A N 1
ATOM 666 C CA . ALA A 1 87 ? -23.795 1.773 -22.312 1.00 96.56 87 ALA A CA 1
ATOM 667 C C . ALA A 1 87 ? -23.936 3.156 -22.970 1.00 96.56 87 ALA A C 1
ATOM 669 O O . ALA A 1 87 ? -25.012 3.753 -22.937 1.00 96.56 87 ALA A O 1
ATOM 670 N N . TRP A 1 88 ? -22.870 3.650 -23.607 1.00 96.12 88 TRP A N 1
ATOM 671 C CA . TRP A 1 88 ? -22.903 4.891 -24.379 1.00 96.12 88 TRP A CA 1
ATOM 672 C C . TRP A 1 88 ? -23.860 4.801 -25.574 1.00 96.12 88 TRP A C 1
ATOM 674 O O . TRP A 1 88 ? -24.695 5.685 -25.752 1.00 96.12 88 TRP A O 1
ATOM 684 N N . ARG A 1 89 ? -23.807 3.706 -26.345 1.00 94.81 89 ARG A N 1
ATOM 685 C CA . ARG A 1 89 ? -24.687 3.493 -27.505 1.00 94.81 89 ARG A CA 1
ATOM 686 C C . ARG A 1 89 ? -26.161 3.525 -27.111 1.00 94.81 89 ARG A C 1
ATOM 688 O O . ARG A 1 89 ? -26.941 4.184 -27.788 1.00 94.81 89 ARG A O 1
ATOM 695 N N . VAL A 1 90 ? -26.539 2.847 -26.025 1.00 95.19 90 VAL A N 1
ATOM 696 C CA . VAL A 1 90 ? -27.931 2.827 -25.540 1.00 95.19 90 VAL A CA 1
ATOM 697 C C . VAL A 1 90 ? -28.411 4.234 -25.191 1.00 95.19 90 VAL A C 1
ATOM 699 O O . VAL A 1 90 ? -29.514 4.605 -25.572 1.00 95.19 90 VAL A O 1
ATOM 702 N N . ARG A 1 91 ? -27.569 5.041 -24.532 1.00 93.12 91 ARG A N 1
ATOM 703 C CA . ARG A 1 91 ? -27.912 6.429 -24.185 1.00 93.12 91 ARG A CA 1
ATOM 704 C C . ARG A 1 91 ? -28.116 7.305 -25.418 1.00 93.12 91 ARG A C 1
ATOM 706 O O . ARG A 1 91 ? -29.058 8.076 -25.434 1.00 93.12 91 ARG A O 1
ATOM 713 N N . GLN A 1 92 ? -27.294 7.149 -26.456 1.00 86.62 92 GLN A N 1
ATOM 714 C CA . GLN A 1 92 ? -27.469 7.908 -27.702 1.00 86.62 92 GLN A CA 1
ATOM 715 C C . GLN A 1 92 ? -28.637 7.425 -28.563 1.00 86.62 92 GLN A C 1
ATOM 717 O O . GLN A 1 92 ? -29.181 8.190 -29.348 1.00 86.62 92 GLN A O 1
ATOM 722 N N . SER A 1 93 ? -29.024 6.157 -28.425 1.00 75.06 93 SER A N 1
ATOM 723 C CA . SER A 1 93 ? -30.144 5.579 -29.177 1.00 75.06 93 SER A CA 1
ATOM 724 C C . SER A 1 93 ? -31.512 5.971 -28.599 1.00 75.06 93 SER A C 1
ATOM 726 O O . SER A 1 93 ? -32.521 5.667 -29.219 1.00 75.06 93 SER A O 1
ATOM 728 N N . GLY A 1 94 ? -31.551 6.594 -27.412 1.00 60.81 94 GLY A N 1
ATOM 729 C CA . GLY A 1 94 ? -32.768 7.116 -26.776 1.00 60.81 94 GLY A CA 1
ATOM 730 C C . GLY A 1 94 ? -33.044 8.602 -27.041 1.00 60.81 94 GLY A C 1
ATOM 731 O O . GLY A 1 94 ? -34.051 9.102 -26.553 1.00 60.81 94 GLY A O 1
ATOM 732 N N . ASP A 1 95 ? -32.170 9.286 -27.789 1.00 56.47 95 ASP A N 1
ATOM 733 C CA . ASP A 1 95 ? -32.277 10.715 -28.135 1.00 56.47 95 ASP A CA 1
ATOM 734 C C . ASP A 1 95 ? -32.809 10.950 -29.576 1.00 56.47 95 ASP A C 1
ATOM 736 O O . ASP A 1 95 ? -32.590 12.015 -30.158 1.00 56.47 95 ASP A O 1
ATOM 740 N N . GLY A 1 96 ? -33.508 9.973 -30.169 1.00 47.78 96 GLY A N 1
ATOM 741 C CA . GLY A 1 96 ? -34.198 10.084 -31.466 1.00 47.78 96 GLY A CA 1
ATOM 742 C C . GLY A 1 96 ? -35.569 9.428 -31.432 1.00 47.78 96 GLY A C 1
ATOM 743 O O . GLY A 1 96 ? -36.470 9.950 -32.124 1.00 47.78 96 GLY A O 1
#

Sequence (96 aa):
WAYLVYAGLWWEPLRGDLDAYMEAASAQVTGTIGVKLYKGSARVVTRSSPNAIYDPQLASFAHSGGLFSQQAAPGFIELFSLQSRLAWRVRQSGDG

Secondary structure (DSSP, 8-state):
-HHHHHTT-TT-HHHHHHHHHHHHHTTT---EEEEEEETTEEEEEEEE-TT----HHHHSSS--TTS--GGGHHHHHHHHHHHHHHHHHHHHTT--

Radius of gyration: 22.88 Å; chains: 1; bounding box: 47×34×54 Å

pLDDT: mean 91.95, std 10.35, range [47.78, 98.31]